Protein AF-A0A6J8DD41-F1 (afdb_monomer_lite)

pLDDT: mean 79.27, std 15.85, range [36.72, 95.75]

Radius of gyration: 25.21 Å; chains: 1; bounding box: 55×41×70 Å

InterPro domains:
  IPR004868 DNA-directed DNA polymerase, family B, mitochondria/virus [PF03175] (32-144)
  IPR043502 DNA/RNA polymerase superfamily [SSF56672] (46-153)

Organism: Mytilus coruscus (NCBI:txid42192)

Sequence (163 aa):
MKYKQEASGCKCDPKYCKPDCENDKECKTKIQYIIDNAAYNLDIDKVKHNSGLRFIAKICLNNLWGHFGMRDNFTQKEYCFTLEHITKIVFNEKYKDISTMILDENIVLTEYKEKEEYSKPNPSVNVYIALFTTAHARLKLYELLDILQERVFIHGYRFLYLQ

Secondary structure (DSSP, 8-state):
-HHHHHTT-----TTT--GGGGS-HHHHHHHHHHHHT-SS---GGG----HHHHHHHHHHHHHHHHHHT--S-PPEEEEE-SHHHHHHHHT-TTEEEEEEEEEETTEEEEEEEE-TTT-PPPTT--HHHHHHHHHHHHHHHHHHHHHHGGG-----TT-PPP-

Foldseek 3Di:
DQQLQLQVADCPPPVDDDPCPVVPPVRVVSNVVSCVPDPDDHDSVSSHHDPVSNVVVVVVVVVLLVQQQDDQKDWDKDKAQDPVVVCCQVVDPQWDPWDWDDPDPRTIIIIIIGDPVPRDDDPSYHNVSNVVVVVVVVVVVVVVCVVCDPQFDDDDPPDTDGD

Structure (mmCIF, N/CA/C/O backbone):
data_AF-A0A6J8DD41-F1
#
_entry.id   AF-A0A6J8DD41-F1
#
loop_
_atom_site.group_PDB
_atom_site.id
_atom_site.type_symbol
_atom_site.label_atom_id
_atom_site.label_alt_id
_atom_site.label_comp_id
_atom_site.label_asym_id
_atom_site.label_entity_id
_atom_site.label_seq_id
_atom_site.pdbx_PDB_ins_code
_atom_site.Cartn_x
_atom_site.Cartn_y
_atom_site.Cartn_z
_atom_site.occupancy
_atom_site.B_iso_or_equiv
_atom_site.auth_seq_id
_atom_site.auth_comp_id
_atom_site.auth_asym_id
_atom_site.auth_atom_id
_atom_site.pdbx_PDB_model_num
ATOM 1 N N . MET A 1 1 ? 10.066 -9.482 -9.709 1.00 74.44 1 MET A N 1
ATOM 2 C CA . MET A 1 1 ? 10.495 -8.696 -10.892 1.00 74.44 1 MET A CA 1
ATOM 3 C C . MET A 1 1 ? 10.491 -9.551 -12.165 1.00 74.44 1 MET A C 1
ATOM 5 O O . MET A 1 1 ? 9.838 -9.138 -13.116 1.00 74.44 1 MET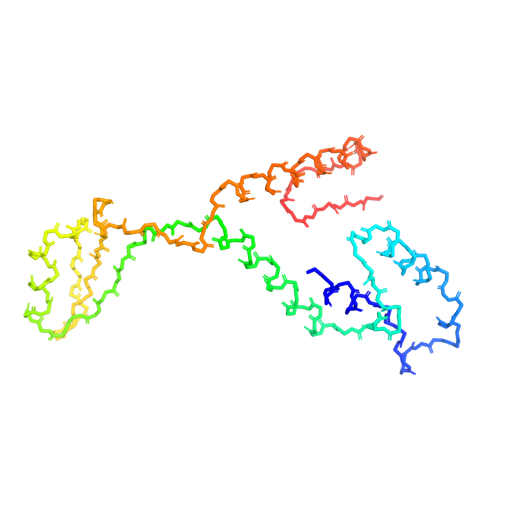 A O 1
ATOM 9 N N . LYS A 1 2 ? 11.081 -10.760 -12.140 1.00 82.44 2 LYS A N 1
ATOM 10 C CA . LYS A 1 2 ? 11.145 -11.754 -13.235 1.00 82.44 2 LYS A CA 1
ATOM 11 C C . LYS A 1 2 ? 9.916 -11.824 -14.160 1.00 82.44 2 LYS A C 1
ATOM 13 O O . LYS A 1 2 ? 10.006 -11.353 -15.288 1.00 82.44 2 LYS A O 1
ATOM 18 N N . TYR A 1 3 ? 8.747 -12.229 -13.654 1.00 83.62 3 TYR A N 1
ATOM 19 C CA . TYR A 1 3 ? 7.510 -12.338 -14.452 1.00 83.62 3 TYR A CA 1
ATOM 20 C C . TYR A 1 3 ? 7.094 -11.060 -15.205 1.00 83.62 3 TYR A C 1
ATOM 22 O O . TYR A 1 3 ? 6.496 -11.135 -16.275 1.00 83.62 3 TYR A O 1
ATOM 30 N N . LYS A 1 4 ? 7.421 -9.865 -14.687 1.00 84.19 4 LYS A N 1
ATOM 31 C CA . LYS A 1 4 ? 7.157 -8.593 -15.382 1.00 84.19 4 LYS A CA 1
ATOM 32 C C . LYS A 1 4 ? 8.075 -8.430 -16.595 1.00 84.19 4 LYS A C 1
ATOM 34 O O . LYS A 1 4 ? 7.624 -7.883 -17.597 1.00 84.19 4 LYS A O 1
ATOM 39 N N . GLN A 1 5 ? 9.339 -8.845 -16.506 1.00 81.75 5 GLN A N 1
ATOM 40 C CA . GLN A 1 5 ? 10.290 -8.798 -17.622 1.00 81.75 5 GLN A CA 1
ATOM 41 C C . GLN A 1 5 ? 10.015 -9.905 -18.643 1.00 81.75 5 GLN A C 1
ATOM 43 O O . GLN A 1 5 ? 9.943 -9.596 -19.826 1.00 81.75 5 GLN A O 1
ATOM 48 N N . GLU A 1 6 ? 9.742 -11.136 -18.202 1.00 82.75 6 GLU A N 1
ATOM 49 C CA . GLU A 1 6 ? 9.340 -12.244 -19.086 1.00 82.75 6 GLU A CA 1
ATOM 50 C C . GLU A 1 6 ? 8.098 -11.862 -19.912 1.00 82.75 6 GLU A 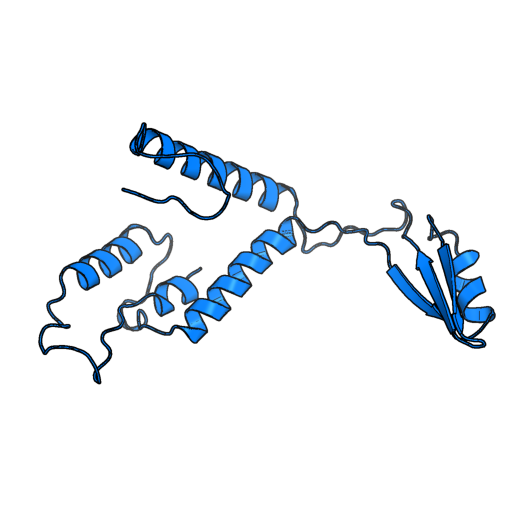C 1
ATOM 52 O O . GLU A 1 6 ? 8.128 -11.889 -21.138 1.00 82.75 6 GLU A O 1
ATOM 57 N N . ALA A 1 7 ? 7.055 -11.332 -19.264 1.00 83.50 7 ALA A N 1
ATOM 58 C CA . ALA A 1 7 ? 5.855 -10.838 -19.941 1.00 83.50 7 ALA A CA 1
ATOM 59 C C . ALA A 1 7 ? 6.051 -9.523 -20.743 1.00 83.50 7 ALA A C 1
ATOM 61 O O . ALA A 1 7 ? 5.105 -9.033 -21.368 1.00 83.50 7 ALA A O 1
ATOM 62 N N . SER A 1 8 ? 7.247 -8.912 -20.714 1.00 78.31 8 SER A N 1
ATOM 63 C CA . SER A 1 8 ? 7.589 -7.684 -21.459 1.00 78.31 8 SER A CA 1
ATOM 64 C C . SER A 1 8 ? 8.158 -7.933 -22.863 1.00 78.31 8 SER A C 1
ATOM 66 O O . SER A 1 8 ? 8.566 -6.958 -23.498 1.00 78.31 8 SER A O 1
ATOM 68 N N . GLY A 1 9 ? 8.155 -9.180 -23.353 1.00 73.62 9 GLY A N 1
ATOM 69 C CA . GLY A 1 9 ? 8.549 -9.520 -24.725 1.00 73.62 9 GLY A CA 1
ATOM 70 C C . GLY A 1 9 ? 7.794 -8.734 -25.812 1.00 73.62 9 GLY A C 1
ATOM 71 O O . GLY A 1 9 ? 6.825 -8.012 -25.544 1.00 73.62 9 GLY A O 1
ATOM 72 N N . CYS A 1 10 ? 8.253 -8.847 -27.056 1.00 68.81 10 CYS A N 1
ATOM 73 C CA . CYS A 1 10 ? 7.758 -8.049 -28.181 1.00 68.81 10 CYS A CA 1
ATOM 74 C C . CYS A 1 10 ? 6.372 -8.494 -28.669 1.00 68.81 10 CYS A C 1
ATOM 76 O O . CYS A 1 10 ? 6.088 -9.687 -28.753 1.00 68.81 10 CYS A O 1
ATOM 78 N N . LYS A 1 11 ? 5.520 -7.526 -29.040 1.00 60.16 11 LYS A N 1
ATOM 79 C CA . LYS A 1 11 ? 4.236 -7.774 -29.718 1.00 60.16 11 LYS A CA 1
ATOM 80 C C . LYS A 1 11 ? 4.454 -8.148 -31.191 1.00 60.16 11 LYS A C 1
ATOM 82 O O . LYS A 1 11 ? 4.054 -7.408 -32.084 1.00 60.16 11 LYS A O 1
ATOM 87 N N . CYS A 1 12 ? 5.070 -9.296 -31.436 1.00 56.88 12 CYS A N 1
ATOM 88 C CA . CYS A 1 12 ? 5.028 -9.933 -32.747 1.00 56.88 12 CYS A CA 1
ATOM 89 C C . CYS A 1 12 ? 3.657 -10.619 -32.867 1.00 56.88 12 CYS A C 1
ATOM 91 O O . CYS A 1 12 ? 3.524 -11.794 -32.539 1.00 56.88 12 CYS A O 1
ATOM 93 N N . ASP A 1 13 ? 2.612 -9.851 -33.186 1.00 46.44 13 ASP A N 1
ATOM 94 C CA . ASP A 1 13 ? 1.229 -10.338 -33.246 1.00 46.44 13 ASP A CA 1
ATOM 95 C C . ASP A 1 13 ? 0.943 -10.924 -34.646 1.00 46.44 13 ASP A C 1
ATOM 97 O O . ASP A 1 13 ? 0.875 -10.156 -35.614 1.00 46.44 13 ASP A O 1
ATOM 101 N N . PRO A 1 14 ? 0.766 -12.255 -34.805 1.00 48.91 14 PRO A N 1
ATOM 102 C CA . PRO A 1 14 ? 0.699 -12.895 -36.125 1.00 48.91 14 PRO A CA 1
ATOM 103 C C . PRO A 1 14 ? -0.461 -12.425 -37.013 1.00 48.91 14 PRO A C 1
ATOM 105 O O . PRO A 1 14 ? -0.474 -12.717 -38.204 1.00 48.91 14 PRO A O 1
ATOM 108 N N . LYS A 1 15 ? -1.447 -11.712 -36.449 1.00 43.97 15 LYS A N 1
ATOM 109 C CA . LYS A 1 15 ? -2.581 -11.140 -37.192 1.00 43.97 15 LYS A CA 1
ATOM 110 C C . LYS A 1 15 ? -2.323 -9.741 -37.764 1.00 43.97 15 LYS A C 1
ATOM 112 O O . LYS A 1 15 ? -3.116 -9.291 -38.584 1.00 43.97 15 LYS A O 1
ATOM 117 N N . TYR A 1 16 ? -1.255 -9.058 -37.340 1.00 46.25 16 TYR A N 1
ATOM 118 C CA . TYR A 1 16 ? -0.954 -7.673 -37.739 1.00 46.25 16 TYR A CA 1
ATOM 119 C C . TYR A 1 16 ? 0.512 -7.429 -38.144 1.00 46.25 16 TYR A C 1
ATOM 121 O O . TYR A 1 16 ? 0.849 -6.327 -38.578 1.00 46.25 16 TYR A O 1
ATOM 129 N N . CYS A 1 17 ? 1.396 -8.421 -38.023 1.00 46.19 17 CYS A N 1
ATOM 130 C CA . CYS A 1 17 ? 2.791 -8.287 -38.438 1.00 46.19 17 CYS A CA 1
ATOM 131 C C . CYS A 1 17 ? 2.980 -8.395 -39.961 1.00 46.19 17 CYS A C 1
ATOM 133 O O . CYS A 1 17 ? 2.470 -9.304 -40.613 1.00 46.19 17 CYS A O 1
ATOM 135 N N . LYS A 1 18 ? 3.814 -7.499 -40.506 1.00 44.81 18 LYS A N 1
ATOM 136 C CA . LYS A 1 18 ? 4.551 -7.749 -41.756 1.00 44.81 18 LYS A CA 1
ATOM 137 C C . LYS A 1 18 ? 5.542 -8.916 -41.546 1.00 44.81 18 LYS A C 1
ATOM 139 O O . LYS A 1 18 ? 5.899 -9.171 -40.394 1.00 44.81 18 LYS A O 1
ATOM 144 N N . PRO A 1 19 ? 6.025 -9.586 -42.613 1.00 46.97 19 PRO A N 1
ATOM 145 C CA . PRO A 1 19 ? 6.841 -10.805 -42.502 1.00 46.97 19 PRO A CA 1
ATOM 146 C C . PRO A 1 19 ? 8.155 -10.682 -41.705 1.00 46.97 19 PRO A C 1
ATOM 148 O O . PRO A 1 19 ? 8.727 -11.693 -41.316 1.00 46.97 19 PRO A O 1
ATOM 151 N N . ASP A 1 20 ? 8.634 -9.466 -41.439 1.00 49.00 20 ASP A N 1
ATOM 152 C CA . ASP A 1 20 ? 9.986 -9.200 -40.935 1.00 49.00 20 ASP A CA 1
ATOM 153 C C . ASP A 1 20 ? 10.142 -9.228 -39.399 1.00 49.00 20 ASP A C 1
ATOM 155 O O . ASP A 1 20 ? 11.174 -8.796 -38.885 1.00 49.00 20 ASP A O 1
ATOM 159 N N . CYS A 1 21 ? 9.161 -9.709 -38.621 1.00 51.62 21 CYS A N 1
ATOM 160 C CA . CYS A 1 21 ? 9.225 -9.610 -37.151 1.00 51.62 21 CYS A CA 1
ATOM 161 C C . CYS A 1 21 ? 10.344 -10.449 -36.498 1.00 51.62 21 CYS A C 1
ATOM 163 O O . CYS A 1 21 ? 10.758 -10.140 -35.383 1.00 51.62 21 CYS A O 1
ATOM 165 N N . GLU A 1 22 ? 10.878 -11.468 -37.181 1.00 51.25 22 GLU A N 1
ATOM 166 C CA . GLU A 1 22 ? 12.101 -12.169 -36.750 1.00 51.25 22 GLU A CA 1
ATOM 167 C C . GLU A 1 22 ? 13.373 -11.327 -36.939 1.00 51.25 22 GLU A C 1
ATOM 169 O O . GLU A 1 22 ? 14.399 -11.612 -36.321 1.00 51.25 22 GLU A O 1
ATOM 174 N N . ASN A 1 23 ? 13.322 -10.275 -37.760 1.00 51.41 23 ASN A N 1
ATOM 175 C CA . ASN A 1 23 ? 14.426 -9.363 -38.061 1.00 51.41 23 ASN A CA 1
ATOM 176 C C . ASN A 1 23 ? 14.254 -7.960 -37.468 1.00 51.41 23 ASN A C 1
ATOM 178 O O . ASN A 1 23 ? 15.099 -7.097 -37.710 1.00 51.41 23 ASN A O 1
ATOM 182 N N . ASP A 1 24 ? 13.231 -7.738 -36.638 1.00 59.28 24 ASP A N 1
ATOM 183 C CA . ASP A 1 24 ? 13.049 -6.470 -35.939 1.00 59.28 24 ASP A CA 1
ATOM 184 C C . ASP A 1 24 ? 14.211 -6.215 -34.958 1.00 59.28 24 ASP A C 1
ATOM 186 O O . ASP A 1 24 ? 14.314 -6.787 -33.864 1.00 59.28 24 ASP A O 1
ATOM 190 N N . LYS A 1 25 ? 15.126 -5.348 -35.399 1.00 60.19 25 LYS A N 1
ATOM 191 C CA . LYS A 1 25 ? 16.353 -4.988 -34.690 1.00 60.19 25 LYS A CA 1
ATOM 192 C C . LYS A 1 25 ? 16.032 -4.330 -33.348 1.00 60.19 25 LYS A C 1
ATOM 194 O O . LYS A 1 25 ? 16.724 -4.607 -32.371 1.00 60.19 25 LYS A O 1
ATOM 199 N N . GLU A 1 26 ? 14.951 -3.550 -33.268 1.00 62.50 26 GLU A N 1
ATOM 200 C CA . GLU A 1 26 ? 14.506 -2.921 -32.021 1.00 62.50 26 GLU A CA 1
ATOM 201 C C . GLU A 1 26 ? 14.039 -3.962 -31.003 1.00 62.50 26 GLU A C 1
ATOM 203 O O . GLU A 1 26 ? 14.380 -3.870 -29.822 1.00 62.50 26 GLU A O 1
ATOM 208 N N . CYS A 1 27 ? 13.314 -4.992 -31.451 1.00 63.78 27 CYS A N 1
ATOM 209 C CA . CYS A 1 27 ? 12.903 -6.093 -30.586 1.00 63.78 27 CYS A CA 1
ATOM 210 C C . CYS A 1 27 ? 14.112 -6.845 -30.003 1.00 63.78 27 CYS A C 1
ATOM 212 O O . CYS A 1 27 ? 14.183 -7.047 -28.786 1.00 63.78 27 CYS A O 1
ATOM 214 N N . LYS A 1 28 ? 15.096 -7.200 -30.843 1.00 65.31 28 LYS A N 1
ATOM 215 C CA . LYS A 1 28 ? 16.326 -7.881 -30.399 1.00 65.31 28 LYS A CA 1
ATOM 216 C C . LYS A 1 28 ? 17.130 -7.016 -29.427 1.00 65.31 28 LYS A C 1
ATOM 218 O O . LYS A 1 28 ? 17.463 -7.487 -28.343 1.00 65.31 28 LYS A O 1
ATOM 223 N N . THR A 1 29 ? 17.359 -5.738 -29.743 1.00 66.62 29 THR A N 1
ATOM 224 C CA . THR A 1 29 ? 18.044 -4.792 -28.842 1.00 66.62 29 THR A CA 1
ATOM 225 C C . THR A 1 29 ? 17.305 -4.617 -27.514 1.00 66.62 29 THR A C 1
ATOM 227 O O . THR A 1 29 ? 17.939 -4.528 -26.468 1.00 66.62 29 THR A O 1
ATOM 230 N N . LYS A 1 30 ? 15.969 -4.625 -27.514 1.00 67.75 30 LYS A N 1
ATOM 231 C CA . LYS A 1 30 ? 15.154 -4.509 -26.298 1.00 67.75 30 LYS A CA 1
ATOM 232 C C . LYS A 1 30 ? 15.213 -5.752 -25.413 1.00 67.75 30 LYS A C 1
ATOM 234 O O . LYS A 1 30 ? 15.254 -5.612 -24.193 1.00 67.75 30 LYS A O 1
ATOM 239 N N . ILE A 1 31 ? 15.218 -6.948 -26.003 1.00 70.56 31 ILE A N 1
ATOM 240 C CA . ILE A 1 31 ? 15.406 -8.206 -25.265 1.00 70.56 31 ILE A CA 1
ATOM 241 C C . ILE A 1 31 ? 16.833 -8.271 -24.709 1.00 70.56 31 ILE A C 1
ATOM 243 O O . ILE A 1 31 ? 16.993 -8.546 -23.523 1.00 70.56 31 ILE A O 1
ATOM 247 N N . GLN A 1 32 ? 17.843 -7.918 -25.510 1.00 71.44 32 GLN A N 1
ATOM 248 C CA . GLN A 1 32 ? 19.238 -7.867 -25.068 1.00 71.44 32 GLN A CA 1
ATOM 249 C C . GLN A 1 32 ? 19.427 -6.877 -23.910 1.00 71.44 32 GLN A C 1
ATOM 251 O O . GLN A 1 32 ? 19.917 -7.265 -22.860 1.00 71.44 32 GLN A O 1
ATOM 256 N N . TYR A 1 33 ? 18.904 -5.652 -24.025 1.00 72.69 33 TYR A N 1
ATOM 257 C CA . TYR A 1 33 ? 18.917 -4.669 -22.937 1.00 72.69 33 TYR A CA 1
ATOM 258 C C . TYR A 1 33 ? 18.255 -5.197 -21.653 1.00 72.69 33 TYR A C 1
ATOM 260 O O . TYR A 1 33 ? 18.751 -4.949 -20.554 1.00 72.69 33 TYR A O 1
ATOM 268 N N . ILE A 1 34 ? 17.143 -5.936 -21.771 1.00 71.06 34 ILE A N 1
ATOM 269 C CA . ILE A 1 34 ? 16.484 -6.571 -20.621 1.00 71.06 34 ILE A CA 1
ATOM 270 C C . ILE A 1 34 ? 17.383 -7.642 -19.986 1.00 71.06 34 ILE A C 1
ATOM 272 O O . ILE A 1 34 ? 17.394 -7.724 -18.763 1.00 71.06 34 ILE A O 1
ATOM 276 N N . ILE A 1 35 ? 18.123 -8.426 -20.776 1.00 72.44 35 ILE A N 1
ATOM 277 C CA . ILE A 1 35 ? 19.077 -9.434 -20.285 1.00 72.44 35 ILE A CA 1
ATOM 278 C C . ILE A 1 35 ? 20.265 -8.750 -19.595 1.00 72.44 35 ILE A C 1
ATOM 280 O O . ILE A 1 35 ? 20.522 -9.028 -18.428 1.00 72.44 35 ILE A O 1
ATOM 284 N N . ASP A 1 36 ? 20.918 -7.800 -20.268 1.00 75.38 36 ASP A N 1
ATOM 285 C CA . ASP A 1 36 ? 22.120 -7.102 -19.786 1.00 75.38 36 ASP A CA 1
ATOM 286 C C . ASP A 1 36 ? 21.877 -6.325 -18.479 1.00 75.38 36 ASP A C 1
ATOM 288 O O . ASP A 1 36 ? 22.785 -6.147 -17.671 1.00 75.38 36 ASP A O 1
ATOM 292 N N . ASN A 1 37 ? 20.639 -5.862 -18.258 1.00 70.25 37 ASN A N 1
ATOM 293 C CA . ASN A 1 37 ? 20.235 -5.087 -17.079 1.00 70.25 37 ASN A CA 1
ATOM 294 C C . ASN A 1 37 ? 19.386 -5.899 -16.075 1.00 70.25 37 ASN A C 1
ATOM 296 O O . ASN A 1 37 ? 18.892 -5.340 -15.090 1.00 70.25 37 ASN A O 1
ATOM 300 N N . ALA A 1 38 ? 19.171 -7.201 -16.293 1.00 70.94 38 ALA A N 1
ATOM 301 C CA . ALA A 1 38 ? 18.489 -8.057 -15.325 1.00 70.94 38 ALA A CA 1
ATOM 302 C C . ALA A 1 38 ? 19.479 -8.599 -14.288 1.00 70.94 38 ALA A C 1
ATOM 304 O O . ALA A 1 38 ? 20.362 -9.390 -14.594 1.00 70.94 38 ALA A O 1
ATOM 305 N N . ALA A 1 39 ? 19.254 -8.273 -13.014 1.00 62.81 39 ALA A N 1
ATOM 306 C CA . ALA A 1 39 ? 20.027 -8.805 -11.886 1.00 62.81 39 ALA A CA 1
ATOM 307 C C . ALA A 1 39 ? 19.753 -10.301 -11.572 1.00 62.81 39 ALA A C 1
ATOM 309 O O . ALA A 1 39 ? 19.958 -10.749 -10.446 1.00 62.81 39 ALA A O 1
ATOM 310 N N . TYR A 1 40 ? 19.209 -11.069 -12.521 1.00 70.06 40 TYR A N 1
ATOM 311 C CA . TYR A 1 40 ? 18.884 -12.488 -12.376 1.00 70.06 40 TYR A CA 1
ATOM 312 C C . TYR A 1 40 ? 18.780 -13.176 -13.739 1.00 70.06 40 TYR A C 1
ATOM 314 O O . TYR A 1 40 ? 18.333 -12.574 -14.714 1.00 70.06 40 TYR A O 1
ATOM 322 N N . ASN A 1 41 ? 19.087 -14.475 -13.772 1.00 69.62 41 ASN A N 1
ATOM 323 C CA . ASN A 1 41 ? 18.978 -15.295 -14.978 1.00 69.62 41 ASN A CA 1
ATOM 324 C C . ASN A 1 41 ? 17.517 -15.364 -15.466 1.00 69.62 41 ASN A C 1
ATOM 326 O O . ASN A 1 41 ? 16.655 -16.059 -14.899 1.00 69.62 41 ASN A O 1
ATOM 330 N N . LEU A 1 42 ? 17.251 -14.601 -16.525 1.00 71.31 42 LEU A N 1
ATOM 331 C CA . LEU A 1 42 ? 16.056 -14.703 -17.347 1.00 71.31 42 LEU A CA 1
ATOM 332 C C . LEU A 1 42 ? 16.179 -15.909 -18.271 1.00 71.31 42 LEU A C 1
ATOM 334 O O . LEU A 1 42 ? 17.229 -16.166 -18.850 1.00 71.31 42 LEU A O 1
ATOM 338 N N . ASP A 1 43 ? 15.075 -16.627 -18.413 1.00 72.31 43 ASP A N 1
ATOM 339 C CA . ASP A 1 43 ? 14.949 -17.685 -19.401 1.00 72.31 43 ASP A CA 1
ATOM 340 C C . ASP A 1 43 ? 14.407 -17.058 -20.690 1.00 72.31 43 ASP A C 1
ATOM 342 O O . ASP A 1 43 ? 13.266 -16.588 -20.713 1.00 72.31 43 ASP A O 1
ATOM 346 N N . ILE A 1 44 ? 15.245 -16.990 -21.728 1.00 67.88 44 ILE A N 1
ATOM 347 C CA . ILE A 1 44 ? 14.947 -16.280 -22.980 1.00 67.88 44 ILE A CA 1
ATOM 348 C C . ILE A 1 44 ? 13.693 -16.868 -23.649 1.00 67.88 44 ILE A C 1
ATOM 350 O O . ILE A 1 44 ? 12.839 -16.112 -24.114 1.00 67.88 44 ILE A O 1
ATOM 354 N N . ASP A 1 45 ? 13.496 -18.188 -23.577 1.00 70.94 45 ASP A N 1
ATOM 355 C CA . ASP A 1 45 ? 12.346 -18.887 -24.169 1.00 70.94 45 ASP A CA 1
ATOM 356 C C . ASP A 1 45 ? 11.014 -18.557 -23.470 1.00 70.94 45 ASP A C 1
ATOM 358 O O . ASP A 1 45 ? 9.923 -18.762 -24.026 1.00 70.94 45 ASP A O 1
ATOM 362 N N . LYS A 1 46 ? 11.089 -18.014 -22.247 1.00 74.81 46 LYS A N 1
ATOM 363 C CA . LYS A 1 46 ? 9.946 -17.517 -21.470 1.00 74.81 46 LYS A CA 1
ATOM 364 C C . LYS A 1 46 ? 9.672 -16.021 -21.681 1.00 74.81 46 LYS A C 1
ATOM 366 O O . LYS A 1 46 ? 8.624 -15.548 -21.237 1.00 74.81 46 LYS A O 1
ATOM 371 N N . VAL A 1 47 ? 10.532 -15.274 -22.386 1.00 74.62 47 VAL A N 1
ATOM 372 C CA . VAL A 1 47 ? 10.333 -13.837 -22.673 1.00 74.62 47 VAL A CA 1
ATOM 373 C C . VAL A 1 47 ? 9.332 -13.639 -23.822 1.00 74.62 47 VAL A C 1
ATOM 375 O O . VAL A 1 47 ? 9.680 -13.304 -24.952 1.00 74.62 47 VAL A O 1
ATOM 378 N N . LYS A 1 48 ? 8.045 -13.852 -23.531 1.00 78.62 48 LYS A N 1
ATOM 379 C CA . LYS A 1 48 ? 6.932 -13.764 -24.491 1.00 78.62 48 LYS A CA 1
ATOM 380 C C . LYS A 1 48 ? 5.977 -12.637 -24.116 1.00 78.62 48 LYS A C 1
ATOM 382 O O . LYS A 1 48 ? 5.701 -12.407 -22.940 1.00 78.62 48 LYS A O 1
ATOM 387 N N . HIS A 1 49 ? 5.440 -11.925 -25.107 1.00 81.75 49 HIS A N 1
ATOM 388 C CA . HIS A 1 49 ? 4.519 -10.828 -24.817 1.00 81.75 49 HIS A CA 1
ATOM 389 C C . HIS A 1 49 ? 3.226 -11.329 -24.171 1.00 81.75 49 HIS A C 1
ATOM 391 O O . HIS A 1 49 ? 2.455 -12.059 -24.789 1.00 81.75 49 HIS A O 1
ATOM 397 N N . ASN A 1 50 ? 2.943 -10.868 -22.954 1.00 86.25 50 ASN A N 1
ATOM 398 C CA . ASN A 1 50 ? 1.666 -11.118 -22.297 1.00 86.25 50 ASN A CA 1
ATOM 399 C C . ASN A 1 50 ? 1.232 -9.860 -21.537 1.00 86.25 50 ASN A C 1
ATOM 401 O O . ASN A 1 50 ? 1.691 -9.587 -20.428 1.00 86.25 50 ASN A O 1
ATOM 405 N N . SER A 1 51 ? 0.343 -9.075 -22.147 1.00 85.88 51 SER A N 1
ATOM 406 C CA . SER A 1 51 ? -0.141 -7.807 -21.592 1.00 85.88 51 SER A CA 1
ATOM 407 C C . SER A 1 51 ? -0.810 -7.973 -20.223 1.00 85.88 51 SER A C 1
ATOM 409 O O . SER A 1 51 ? -0.540 -7.175 -19.323 1.00 85.88 51 SER A O 1
ATOM 411 N N . GLY A 1 52 ? -1.623 -9.020 -20.044 1.00 88.75 52 GLY A N 1
ATOM 412 C CA . GLY A 1 52 ? -2.328 -9.321 -18.795 1.00 88.75 52 GLY A CA 1
ATOM 413 C C . GLY A 1 52 ? -1.380 -9.726 -17.667 1.00 88.75 52 GLY A C 1
ATOM 414 O O . GLY A 1 52 ? -1.389 -9.113 -16.600 1.00 88.75 52 GLY A O 1
ATOM 415 N N . LEU A 1 53 ? -0.485 -10.688 -17.917 1.00 88.62 53 LEU A N 1
ATOM 416 C CA . LEU A 1 53 ? 0.517 -11.113 -16.933 1.00 88.62 53 LEU A CA 1
ATOM 417 C C . LEU A 1 53 ? 1.463 -9.961 -16.564 1.00 88.62 53 LEU A C 1
ATOM 419 O O . LEU A 1 53 ? 1.761 -9.757 -15.389 1.00 88.62 53 LEU A O 1
ATOM 423 N N . ARG A 1 54 ? 1.880 -9.150 -17.546 1.00 88.56 54 ARG A N 1
ATOM 424 C CA . ARG A 1 54 ? 2.703 -7.953 -17.322 1.00 88.56 54 ARG A CA 1
ATOM 425 C C . ARG A 1 54 ? 1.983 -6.914 -16.461 1.00 88.56 54 ARG A C 1
ATOM 427 O O . ARG A 1 54 ? 2.626 -6.273 -15.630 1.00 88.56 54 ARG A O 1
ATOM 434 N N . PHE A 1 55 ? 0.677 -6.734 -16.658 1.00 90.56 55 PHE A N 1
ATOM 435 C CA . PHE A 1 55 ? -0.160 -5.831 -15.868 1.00 90.56 55 PHE A CA 1
ATOM 436 C C . PHE A 1 55 ? -0.279 -6.307 -14.416 1.00 90.56 55 PHE A C 1
ATOM 438 O O . PHE A 1 55 ? 0.065 -5.547 -13.511 1.00 90.56 55 PHE A O 1
ATOM 445 N N . ILE A 1 56 ? -0.639 -7.576 -14.195 1.00 93.25 56 ILE A N 1
ATOM 446 C CA . ILE A 1 56 ? -0.729 -8.183 -12.857 1.00 93.25 56 ILE A CA 1
ATOM 447 C C . ILE A 1 56 ? 0.630 -8.112 -12.149 1.00 93.25 56 ILE A C 1
ATOM 449 O O . ILE A 1 56 ? 0.732 -7.552 -11.061 1.00 93.25 56 ILE A O 1
ATOM 453 N N . ALA A 1 57 ? 1.710 -8.562 -12.796 1.00 91.62 57 ALA A N 1
ATOM 454 C CA . ALA A 1 57 ? 3.057 -8.524 -12.227 1.00 91.62 57 ALA A CA 1
ATOM 455 C C . ALA A 1 57 ? 3.548 -7.092 -11.927 1.00 91.62 57 ALA A C 1
ATOM 457 O O . ALA A 1 57 ? 4.354 -6.895 -11.016 1.00 91.62 57 ALA A O 1
ATOM 458 N N . LYS A 1 58 ? 3.069 -6.078 -12.665 1.00 90.19 58 LYS A N 1
ATOM 459 C CA . LYS A 1 58 ? 3.326 -4.659 -12.372 1.00 90.19 58 LYS A CA 1
ATOM 460 C C . LYS A 1 58 ? 2.514 -4.168 -11.169 1.00 90.19 58 LYS A C 1
ATOM 462 O O . LYS A 1 58 ? 3.080 -3.444 -10.356 1.00 90.19 58 LYS A O 1
ATOM 467 N N . ILE A 1 59 ? 1.247 -4.565 -11.031 1.00 93.62 59 ILE A N 1
ATOM 468 C CA . ILE A 1 59 ? 0.427 -4.248 -9.849 1.00 93.62 59 ILE A CA 1
ATOM 469 C C . ILE A 1 59 ? 1.038 -4.876 -8.598 1.00 93.62 59 ILE A C 1
ATOM 471 O O . ILE A 1 59 ? 1.312 -4.150 -7.651 1.00 93.62 59 ILE A O 1
ATOM 475 N N . CYS A 1 60 ? 1.349 -6.174 -8.608 1.00 93.12 60 CYS A N 1
ATOM 476 C CA . CYS A 1 60 ? 1.970 -6.844 -7.462 1.00 93.12 60 CYS A CA 1
ATOM 477 C C . CYS A 1 60 ? 3.286 -6.168 -7.041 1.00 93.12 60 CYS A C 1
ATOM 479 O O . CYS A 1 60 ? 3.529 -5.995 -5.852 1.00 93.12 60 CYS A O 1
ATOM 481 N N . LEU A 1 61 ? 4.112 -5.732 -8.002 1.00 89.38 61 LEU A N 1
ATOM 482 C CA . LEU A 1 61 ? 5.350 -5.001 -7.716 1.00 89.38 61 LEU A CA 1
ATOM 483 C C . LEU A 1 61 ? 5.085 -3.623 -7.085 1.00 89.38 61 LEU A C 1
ATOM 485 O O . LEU A 1 61 ? 5.763 -3.251 -6.134 1.00 89.38 61 LEU A O 1
ATOM 489 N N . ASN A 1 62 ? 4.115 -2.866 -7.603 1.00 89.31 62 ASN A N 1
ATOM 490 C CA . ASN A 1 62 ? 3.750 -1.561 -7.050 1.00 89.31 62 ASN A CA 1
ATOM 491 C C . ASN A 1 62 ? 3.161 -1.696 -5.636 1.00 89.31 62 ASN A C 1
ATOM 493 O O . ASN A 1 62 ? 3.541 -0.946 -4.740 1.00 89.31 62 ASN A O 1
ATOM 497 N N . ASN A 1 63 ? 2.273 -2.673 -5.438 1.00 91.50 63 ASN A N 1
ATOM 498 C CA . ASN A 1 63 ? 1.641 -2.952 -4.154 1.00 91.50 63 ASN A CA 1
ATOM 499 C C . ASN A 1 63 ? 2.673 -3.407 -3.117 1.00 91.50 63 ASN A C 1
ATOM 501 O O . ASN A 1 63 ? 2.590 -2.971 -1.980 1.00 91.50 63 ASN A O 1
ATOM 505 N N . LEU A 1 64 ? 3.675 -4.209 -3.501 1.00 90.44 64 LEU A N 1
ATOM 506 C CA . LEU A 1 64 ? 4.761 -4.629 -2.608 1.00 90.44 64 LEU A CA 1
ATOM 507 C C . LEU A 1 64 ? 5.547 -3.432 -2.044 1.00 90.44 64 LEU A C 1
ATOM 509 O O . LEU A 1 64 ? 5.779 -3.363 -0.841 1.00 90.44 64 LEU A O 1
ATOM 513 N N . TRP A 1 65 ? 5.927 -2.467 -2.888 1.00 87.94 65 TRP A N 1
ATOM 514 C CA . TRP A 1 65 ? 6.638 -1.272 -2.415 1.00 87.94 65 TRP A CA 1
ATOM 515 C C . TRP A 1 65 ? 5.746 -0.346 -1.582 1.00 87.94 65 TRP A C 1
ATOM 517 O O . TRP A 1 65 ? 6.213 0.217 -0.595 1.00 87.94 65 TRP A O 1
ATOM 527 N N . GLY A 1 66 ? 4.461 -0.226 -1.938 1.00 89.50 66 GLY A N 1
ATOM 528 C CA . GLY A 1 66 ? 3.475 0.488 -1.123 1.00 89.50 66 GLY A CA 1
ATOM 529 C C . GLY A 1 66 ? 3.250 -0.167 0.243 1.00 89.50 66 GLY A C 1
ATOM 530 O O . GLY A 1 66 ? 3.149 0.537 1.242 1.00 89.50 66 GLY A O 1
ATOM 531 N N . HIS A 1 67 ? 3.248 -1.503 0.297 1.00 91.12 67 HIS A N 1
ATOM 532 C CA . HIS A 1 67 ? 3.084 -2.284 1.524 1.00 91.12 67 HIS A CA 1
ATOM 533 C C . HIS A 1 67 ? 4.204 -2.009 2.524 1.00 91.12 67 HIS A C 1
ATOM 535 O O . HIS A 1 67 ? 3.915 -1.728 3.678 1.00 91.12 67 HIS A O 1
ATOM 541 N N . PHE A 1 68 ? 5.471 -1.985 2.091 1.00 90.69 68 PHE A N 1
ATOM 542 C CA . PHE A 1 68 ? 6.593 -1.663 2.985 1.00 90.69 68 PHE A CA 1
ATOM 543 C C . PHE A 1 68 ? 6.515 -0.257 3.606 1.00 90.69 68 PHE A C 1
ATOM 545 O O . PHE A 1 68 ? 7.074 -0.050 4.680 1.00 90.69 68 PHE A O 1
ATOM 552 N N . GLY A 1 69 ? 5.841 0.693 2.950 1.00 88.94 69 GLY A N 1
ATOM 553 C CA . GLY A 1 69 ? 5.620 2.057 3.446 1.00 88.94 69 GLY A CA 1
ATOM 554 C C . GLY A 1 69 ? 4.250 2.284 4.093 1.00 88.94 69 GLY A C 1
ATOM 555 O O . GLY A 1 69 ? 3.878 3.434 4.324 1.00 88.94 69 GLY A O 1
ATOM 556 N N . MET A 1 70 ? 3.473 1.226 4.336 1.00 90.19 70 MET A N 1
ATOM 557 C CA . MET A 1 70 ? 2.146 1.332 4.936 1.00 90.19 70 MET A CA 1
ATOM 558 C C . MET A 1 70 ? 2.249 1.780 6.403 1.00 90.19 70 MET A C 1
ATOM 560 O O . MET A 1 70 ? 3.152 1.369 7.125 1.00 90.19 70 MET A O 1
ATOM 564 N N . ARG A 1 71 ? 1.326 2.633 6.863 1.00 84.88 71 ARG A N 1
ATOM 565 C CA . ARG A 1 71 ? 1.190 2.937 8.299 1.00 84.88 71 ARG A CA 1
ATOM 566 C C . ARG A 1 71 ? 0.522 1.758 9.006 1.00 84.88 71 ARG A C 1
ATOM 568 O O . ARG A 1 71 ? -0.410 1.199 8.447 1.00 84.88 71 ARG A O 1
ATOM 575 N N . ASP A 1 72 ? 0.912 1.439 10.233 1.00 78.81 72 ASP A N 1
ATOM 576 C CA . ASP A 1 72 ? 0.272 0.332 10.963 1.00 78.81 72 ASP A CA 1
ATOM 577 C C . ASP A 1 72 ? -1.081 0.739 11.566 1.00 78.81 72 ASP A C 1
ATOM 579 O O . ASP A 1 72 ? -2.073 0.022 11.452 1.00 78.81 72 ASP A O 1
ATOM 583 N N . ASN A 1 73 ? -1.151 1.933 12.158 1.00 83.69 73 ASN A N 1
ATOM 584 C CA . ASN A 1 73 ? -2.312 2.378 12.924 1.00 83.69 73 ASN A CA 1
ATOM 585 C C . ASN A 1 73 ? -3.291 3.213 12.072 1.00 83.69 73 ASN A C 1
ATOM 587 O O . ASN A 1 73 ? -3.152 4.436 11.926 1.00 83.69 73 ASN A O 1
ATOM 591 N N . PHE A 1 74 ? -4.285 2.532 11.496 1.00 86.88 74 PHE A N 1
ATOM 592 C CA . PHE A 1 74 ? -5.430 3.129 10.803 1.00 86.88 74 PHE A CA 1
ATOM 593 C C . PHE A 1 74 ? -6.616 3.345 11.753 1.00 86.88 74 PHE A C 1
ATOM 595 O O . PHE A 1 74 ? -6.909 2.490 12.587 1.00 86.88 74 PHE A O 1
ATOM 602 N N . THR A 1 75 ? -7.354 4.442 11.551 1.00 91.94 75 THR A N 1
ATOM 603 C CA . THR A 1 75 ? -8.706 4.613 12.106 1.00 91.94 75 THR A CA 1
ATOM 604 C C . THR A 1 75 ? -9.606 3.492 11.588 1.00 91.94 75 THR A C 1
ATOM 606 O O . THR A 1 75 ? -9.751 3.334 10.374 1.00 91.94 75 THR A O 1
ATOM 609 N N . GLN A 1 76 ? -10.186 2.728 12.506 1.00 92.25 76 GLN A N 1
ATOM 610 C CA . GLN A 1 76 ? -11.174 1.694 12.226 1.00 92.25 76 GLN A CA 1
ATOM 611 C C . GLN A 1 76 ? -12.572 2.310 12.178 1.00 92.25 76 GLN A C 1
ATOM 613 O O . GLN A 1 76 ? -12.817 3.365 12.767 1.00 92.25 76 GLN A O 1
ATOM 618 N N . LYS A 1 77 ? -13.479 1.653 11.455 1.00 94.00 77 LYS A N 1
ATOM 619 C CA . LYS A 1 77 ? -14.879 2.059 11.324 1.00 94.00 77 LYS A CA 1
ATOM 620 C C . LYS A 1 77 ? -15.769 0.835 11.468 1.00 94.00 77 LYS A C 1
ATOM 622 O O . LYS A 1 77 ? -15.640 -0.096 10.675 1.00 94.00 77 LYS A O 1
ATOM 627 N N . GLU A 1 78 ? -16.677 0.855 12.434 1.00 94.12 78 GLU A N 1
ATOM 628 C CA . GLU A 1 78 ? -17.598 -0.250 12.697 1.00 94.12 78 GLU A CA 1
ATOM 629 C C . GLU A 1 78 ? -19.052 0.222 12.736 1.00 94.12 78 GLU A C 1
ATOM 631 O O . GLU A 1 78 ? -19.398 1.200 13.401 1.00 94.12 78 GLU A O 1
ATOM 636 N N . TYR A 1 79 ? -19.919 -0.513 12.037 1.00 94.19 79 TYR A N 1
ATOM 637 C CA . TYR A 1 79 ? -21.365 -0.331 12.108 1.00 94.19 79 TYR A CA 1
ATOM 638 C C . TYR A 1 79 ? -21.897 -1.068 13.338 1.00 94.19 79 TYR A C 1
ATOM 640 O O . TYR A 1 79 ? -21.814 -2.292 13.437 1.00 94.19 79 TYR A O 1
ATOM 648 N N . CYS A 1 80 ? -22.422 -0.306 14.287 1.00 91.75 80 CYS A N 1
ATOM 649 C CA . CYS A 1 80 ? -22.9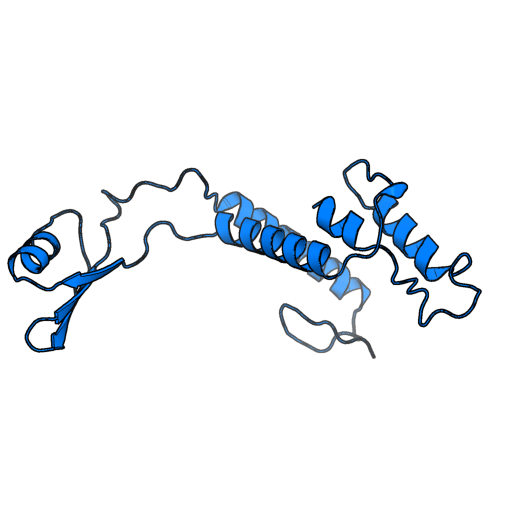25 -0.780 15.563 1.00 91.75 80 CYS A CA 1
ATOM 650 C C . CYS A 1 80 ? -24.455 -0.743 15.556 1.00 91.75 80 CYS A C 1
ATOM 652 O O . CYS A 1 80 ? -25.050 0.312 15.342 1.00 91.75 80 CYS A O 1
ATOM 654 N N . PHE A 1 81 ? -25.076 -1.892 15.826 1.00 92.81 81 PHE A N 1
ATOM 655 C CA . PHE A 1 81 ? -26.537 -2.058 15.818 1.00 92.81 81 PHE A CA 1
ATOM 656 C C . PHE A 1 81 ? -27.159 -2.093 17.221 1.00 92.81 81 PHE A C 1
ATOM 658 O O . PHE A 1 81 ? -28.375 -2.116 17.371 1.00 92.81 81 PHE A O 1
ATOM 665 N N . THR A 1 82 ? -26.332 -2.137 18.270 1.00 91.00 82 THR A N 1
ATOM 666 C CA . THR A 1 82 ? -26.780 -2.204 19.665 1.00 91.00 82 THR A CA 1
ATOM 667 C C . THR A 1 82 ? -25.943 -1.286 20.545 1.00 91.00 82 THR A C 1
ATOM 669 O O . THR A 1 82 ? -24.744 -1.100 20.314 1.00 91.00 82 THR A O 1
ATOM 672 N N . LEU A 1 83 ? -26.563 -0.755 21.603 1.00 88.88 83 LEU A N 1
ATOM 673 C CA . LEU A 1 83 ? -25.874 0.077 22.591 1.00 88.88 83 LEU A CA 1
ATOM 674 C C . LEU A 1 83 ? -24.694 -0.664 23.238 1.00 88.88 83 LEU A C 1
ATOM 676 O O . LEU A 1 83 ? -23.651 -0.062 23.454 1.00 88.88 83 LEU A O 1
ATOM 680 N N . GLU A 1 84 ? -24.824 -1.972 23.483 1.00 91.81 84 GLU A N 1
ATOM 681 C CA . GLU A 1 84 ? -23.753 -2.804 24.047 1.00 91.81 84 GLU A CA 1
ATOM 682 C C . GLU A 1 84 ? -22.508 -2.867 23.144 1.00 91.81 84 GLU A C 1
ATOM 684 O O . GLU A 1 84 ? -21.384 -2.916 23.641 1.00 91.81 84 GLU A O 1
ATOM 689 N N . HIS A 1 85 ? -22.680 -2.841 21.817 1.00 91.19 85 HIS A N 1
ATOM 690 C CA . HIS A 1 85 ? -21.548 -2.804 20.889 1.00 91.19 85 HIS A CA 1
ATOM 691 C C . HIS A 1 85 ? -20.837 -1.446 20.942 1.00 91.19 85 HIS A C 1
ATOM 693 O O . HIS A 1 85 ? -19.613 -1.386 21.031 1.00 91.19 85 HIS A O 1
ATOM 699 N N . ILE A 1 86 ? -21.611 -0.356 20.987 1.00 91.00 86 ILE A N 1
ATOM 700 C CA . ILE A 1 86 ? -21.081 1.009 21.106 1.00 91.00 86 ILE A CA 1
ATOM 701 C C . ILE A 1 86 ? -20.325 1.170 22.430 1.00 91.00 86 ILE A C 1
ATOM 703 O O . ILE A 1 86 ? -19.188 1.634 22.431 1.00 91.00 86 ILE A O 1
ATOM 707 N N . THR A 1 87 ? -20.901 0.749 23.562 1.00 92.00 87 THR A N 1
ATOM 708 C CA . THR A 1 87 ? -20.251 0.882 24.877 1.00 92.00 87 THR A CA 1
ATOM 709 C C . THR A 1 87 ? -18.982 0.037 24.985 1.00 92.00 87 THR A C 1
ATOM 711 O O . THR A 1 87 ? -17.996 0.513 25.547 1.00 92.00 87 THR A O 1
ATOM 714 N N . LYS A 1 88 ? -18.947 -1.159 24.379 1.00 94.25 88 LYS A N 1
ATOM 715 C CA . LYS A 1 88 ? -17.727 -1.978 24.262 1.00 94.25 88 LYS A CA 1
ATOM 716 C C . LYS A 1 88 ? -16.593 -1.292 23.501 1.00 94.25 88 LYS A C 1
ATOM 718 O O . LYS A 1 88 ? -15.441 -1.597 23.787 1.00 94.25 88 LYS A O 1
ATOM 723 N N . ILE A 1 89 ? -16.883 -0.388 22.564 1.00 92.75 89 ILE A N 1
ATOM 724 C CA . ILE A 1 89 ? -15.859 0.404 21.865 1.00 92.75 89 ILE A CA 1
ATOM 725 C C . ILE A 1 89 ? -15.519 1.658 22.681 1.00 92.75 89 ILE A C 1
ATOM 727 O O . ILE A 1 89 ? -14.352 1.894 22.982 1.00 92.75 89 ILE A O 1
ATOM 731 N N . VAL A 1 90 ? -16.529 2.432 23.091 1.00 91.88 90 VAL A N 1
ATOM 732 C CA . VAL A 1 90 ? -16.370 3.731 23.774 1.00 91.88 90 VAL A CA 1
ATOM 733 C C . VAL A 1 90 ? -15.629 3.618 25.111 1.00 91.88 90 VAL A C 1
ATOM 735 O O . VAL A 1 90 ? -14.811 4.481 25.419 1.00 91.88 90 VAL A O 1
ATOM 738 N N . PHE A 1 91 ? -15.871 2.563 25.896 1.00 93.31 91 PHE A N 1
ATOM 739 C CA . PHE A 1 91 ? -15.222 2.363 27.200 1.00 93.31 91 PHE A CA 1
ATOM 740 C C . PHE A 1 91 ? -13.970 1.470 27.150 1.00 93.31 91 PHE A C 1
ATOM 742 O O . PHE A 1 91 ? -13.413 1.137 28.195 1.00 93.31 91 PHE A O 1
ATOM 749 N N . ASN A 1 92 ? -13.503 1.066 25.965 1.00 92.81 92 ASN A N 1
ATOM 750 C CA . ASN A 1 92 ? -12.294 0.256 25.849 1.00 92.81 92 ASN A CA 1
ATOM 751 C C . ASN A 1 92 ? -11.042 1.136 25.918 1.00 92.81 92 ASN A C 1
ATOM 753 O O . ASN A 1 92 ? -10.739 1.889 24.994 1.00 92.81 92 ASN A O 1
ATOM 757 N N . GLU A 1 93 ? -10.266 0.978 26.991 1.00 92.50 93 GLU A N 1
ATOM 758 C CA . GLU A 1 93 ? -9.037 1.739 27.241 1.00 92.50 93 GLU A CA 1
ATOM 759 C C . GLU A 1 93 ? -7.992 1.637 26.120 1.00 92.50 93 GLU A C 1
ATOM 761 O O . GLU A 1 93 ? -7.136 2.515 26.021 1.00 92.50 93 GLU A O 1
ATOM 766 N N . LYS A 1 94 ? -8.052 0.612 25.259 1.00 92.25 94 LYS A N 1
ATOM 767 C CA . LYS A 1 94 ? -7.158 0.466 24.098 1.00 92.25 94 LYS A CA 1
ATOM 768 C C . LYS A 1 94 ? -7.415 1.497 23.006 1.00 92.25 94 LYS A C 1
ATOM 770 O O . LYS A 1 94 ? -6.535 1.728 22.178 1.00 92.25 94 LYS A O 1
ATOM 775 N N . TYR A 1 95 ? -8.609 2.080 22.958 1.00 93.88 95 TYR A N 1
ATOM 776 C CA . TYR A 1 95 ? -9.025 2.972 21.883 1.00 93.88 95 TYR A CA 1
ATOM 777 C C . TYR A 1 95 ? -8.914 4.447 22.295 1.00 93.88 95 TYR A C 1
ATOM 779 O O . TYR A 1 95 ? -8.938 4.814 23.471 1.00 93.88 95 TYR A O 1
ATOM 787 N N . LYS A 1 96 ? -8.718 5.301 21.293 1.00 92.38 96 LYS A N 1
ATOM 788 C CA . LYS A 1 96 ? -8.677 6.763 21.365 1.00 92.38 96 LYS A CA 1
ATOM 789 C C . LYS A 1 96 ? -9.376 7.351 20.140 1.00 92.38 96 LYS A C 1
ATOM 791 O O . LYS A 1 96 ? -9.745 6.619 19.221 1.00 92.38 96 LYS A O 1
ATOM 796 N N . ASP A 1 97 ? -9.528 8.673 20.135 1.00 92.12 97 ASP A N 1
ATOM 797 C CA . ASP A 1 97 ? -10.064 9.440 19.004 1.00 92.12 97 ASP A CA 1
ATOM 798 C C . ASP A 1 97 ? -11.449 8.921 18.551 1.00 92.12 97 ASP A C 1
ATOM 800 O O . ASP A 1 97 ? -11.729 8.813 17.358 1.00 92.12 97 ASP A O 1
ATOM 804 N N . ILE A 1 98 ? -12.290 8.534 19.522 1.00 94.62 98 ILE A N 1
ATOM 805 C CA . ILE A 1 98 ? -13.570 7.857 19.282 1.00 94.62 98 ILE A CA 1
ATOM 806 C C . ILE A 1 98 ? -14.634 8.877 18.867 1.00 94.62 98 ILE A C 1
ATOM 808 O O . ILE A 1 98 ? -14.873 9.862 19.565 1.00 94.62 98 ILE A O 1
ATOM 812 N N . SER A 1 99 ? -15.295 8.610 17.745 1.00 93.69 99 SER A N 1
ATOM 813 C CA . SER A 1 99 ? -16.383 9.403 17.181 1.00 93.69 99 SER A CA 1
ATOM 814 C C . SER A 1 99 ? -17.555 8.487 16.844 1.00 93.69 99 SER A C 1
ATOM 816 O O . SER A 1 99 ? -17.362 7.413 16.280 1.00 93.69 99 SER A O 1
ATOM 818 N N . THR A 1 100 ? -18.777 8.900 17.170 1.00 92.25 100 THR A N 1
ATOM 819 C CA . THR A 1 100 ? -20.001 8.148 16.857 1.00 92.25 100 THR A CA 1
ATOM 820 C C . THR A 1 100 ? -20.945 9.009 16.034 1.00 92.25 100 THR A C 1
ATOM 822 O O . THR A 1 100 ? -21.290 10.117 16.445 1.00 92.25 100 THR A O 1
ATOM 825 N N . MET A 1 101 ? -21.404 8.482 14.903 1.00 93.38 101 MET A N 1
ATOM 826 C CA . MET A 1 101 ? -22.390 9.104 14.025 1.00 93.38 101 MET A CA 1
ATOM 827 C C . MET A 1 101 ? -23.605 8.186 13.907 1.00 93.38 101 MET A C 1
ATOM 829 O O . MET A 1 101 ? -23.493 7.060 13.428 1.00 93.38 101 MET A O 1
ATOM 833 N N . ILE A 1 102 ? -24.772 8.666 14.331 1.00 92.38 102 ILE A N 1
ATOM 834 C CA . ILE A 1 102 ? -26.041 7.971 14.096 1.00 92.38 102 ILE A CA 1
ATOM 835 C C . ILE A 1 102 ? -26.360 8.099 12.602 1.00 92.38 102 ILE A C 1
ATOM 837 O O . ILE A 1 102 ? -26.407 9.213 12.081 1.00 92.38 102 ILE A O 1
ATOM 841 N N . LEU A 1 103 ? -26.525 6.966 11.919 1.00 91.75 103 LEU A N 1
ATOM 842 C CA . LEU A 1 103 ? -26.908 6.909 10.506 1.00 91.75 103 LEU A CA 1
ATOM 843 C C . LEU A 1 103 ? -28.410 6.661 10.337 1.00 91.75 103 LEU A C 1
ATOM 845 O O . LEU A 1 103 ? -29.005 7.169 9.393 1.00 91.75 103 LEU A O 1
ATOM 849 N N . ASP A 1 104 ? -28.994 5.874 11.241 1.00 91.44 104 ASP A N 1
ATOM 850 C CA . ASP A 1 104 ? -30.402 5.474 11.248 1.00 91.44 104 ASP A CA 1
ATOM 851 C C . ASP A 1 104 ? -30.819 5.062 12.676 1.00 91.44 104 ASP A C 1
ATOM 853 O O . ASP A 1 104 ? -29.956 4.911 13.546 1.00 91.44 104 ASP A O 1
ATOM 857 N N . GLU A 1 105 ? -32.111 4.830 12.925 1.00 86.44 105 GLU A N 1
ATOM 858 C CA . GLU A 1 105 ? -32.674 4.487 14.248 1.00 86.44 105 GLU A CA 1
ATOM 859 C C . GLU A 1 105 ? -31.953 3.319 14.943 1.00 86.44 105 GLU A C 1
ATOM 861 O O . GLU A 1 105 ? -31.811 3.311 16.165 1.00 86.44 105 GLU A O 1
ATOM 866 N N . ASN A 1 106 ? -31.466 2.348 14.161 1.00 89.06 106 ASN A N 1
ATOM 867 C CA . ASN A 1 106 ? -30.785 1.145 14.646 1.00 89.06 106 ASN A CA 1
ATOM 868 C C . ASN A 1 106 ? -29.334 1.012 14.141 1.00 89.06 106 ASN A C 1
ATOM 870 O O . ASN A 1 106 ? -28.768 -0.077 14.220 1.00 89.06 106 ASN A O 1
ATOM 874 N N . ILE A 1 107 ? -28.728 2.070 13.581 1.00 92.06 107 ILE A N 1
ATOM 875 C CA . ILE A 1 107 ? -27.371 2.004 13.008 1.00 92.06 107 ILE A CA 1
ATOM 876 C C . ILE A 1 107 ? -26.537 3.212 13.434 1.00 92.06 107 ILE A C 1
ATOM 878 O O . ILE A 1 107 ? -26.803 4.349 13.045 1.00 92.06 107 ILE A O 1
ATOM 882 N N . VAL A 1 108 ? -25.453 2.945 14.164 1.00 94.38 108 VAL A N 1
ATOM 883 C CA . VAL A 1 108 ? -24.439 3.937 14.539 1.00 94.38 108 VAL A CA 1
ATOM 884 C C . VAL A 1 108 ? -23.099 3.553 13.924 1.00 94.38 108 VAL A C 1
ATOM 886 O O . VAL A 1 108 ? -22.583 2.465 14.166 1.00 94.38 108 VAL A O 1
ATOM 889 N N . LEU A 1 109 ? -22.510 4.453 13.145 1.00 95.19 109 LEU A N 1
ATOM 890 C CA . LEU A 1 109 ? -21.129 4.340 12.694 1.00 95.19 109 LEU A CA 1
ATOM 891 C C . LEU A 1 109 ? -20.204 4.819 13.815 1.00 95.19 109 LEU A C 1
ATOM 893 O O . LEU A 1 109 ? -20.213 6.000 14.161 1.00 95.19 109 LEU A O 1
ATOM 897 N N . THR A 1 110 ? -19.400 3.912 14.363 1.00 94.81 110 THR A N 1
ATOM 898 C CA . THR A 1 110 ? -18.359 4.246 15.341 1.00 94.81 110 THR A CA 1
ATOM 899 C C . THR A 1 110 ? -17.003 4.236 14.648 1.00 94.81 110 THR A C 1
ATOM 901 O O . THR A 1 110 ? -16.577 3.213 14.112 1.00 94.81 110 THR A O 1
ATOM 904 N N . GLU A 1 111 ? -16.318 5.374 14.657 1.00 95.75 111 GLU A N 1
ATOM 905 C CA . GLU A 1 111 ? -14.933 5.510 14.214 1.00 95.75 111 GLU A CA 1
ATOM 906 C C . GLU A 1 111 ? -14.027 5.594 15.440 1.00 95.75 111 GLU A C 1
ATOM 908 O O . GLU A 1 111 ? -14.329 6.316 16.388 1.00 95.75 111 GLU A O 1
ATOM 913 N N . TYR A 1 112 ? -12.923 4.855 15.446 1.00 94.75 112 TYR A N 1
ATOM 914 C CA . TYR A 1 112 ? -11.983 4.847 16.567 1.00 94.75 112 TYR A CA 1
ATOM 915 C C . TYR A 1 112 ? -10.572 4.503 16.097 1.00 94.75 112 TYR A C 1
ATOM 917 O O . TYR A 1 112 ? -10.366 3.969 15.005 1.00 94.75 112 TYR A O 1
ATOM 925 N N . LYS A 1 113 ? -9.570 4.802 16.921 1.00 93.12 113 LYS A N 1
ATOM 926 C CA . LYS A 1 113 ? -8.167 4.497 16.634 1.00 93.12 113 LYS A CA 1
ATOM 927 C C . LYS A 1 113 ? -7.534 3.764 17.810 1.00 93.12 113 LYS A C 1
ATOM 929 O O . LYS A 1 113 ? -7.812 4.090 18.958 1.00 93.12 113 LYS A O 1
ATOM 934 N N . GLU A 1 114 ? -6.674 2.782 17.555 1.00 92.06 114 GLU A N 1
ATOM 935 C CA . GLU A 1 114 ? -5.946 2.119 18.642 1.00 92.06 114 GLU A CA 1
ATOM 936 C C . GLU A 1 114 ? -4.873 3.063 19.216 1.00 92.06 114 GLU A C 1
ATOM 938 O O . GLU A 1 114 ? -4.247 3.850 18.495 1.00 92.06 114 GLU A O 1
ATOM 943 N N . LYS A 1 115 ? -4.662 3.034 20.532 1.00 90.25 115 LYS A N 1
ATOM 944 C CA . LYS A 1 115 ? -3.543 3.727 21.177 1.00 90.25 115 LYS A CA 1
ATOM 945 C C . LYS A 1 115 ? -2.229 3.046 20.794 1.00 90.25 115 LYS A C 1
ATOM 947 O O . LYS A 1 115 ? -2.154 1.827 20.670 1.00 90.25 115 LYS A O 1
ATOM 952 N N . GLU A 1 116 ? -1.174 3.837 20.632 1.00 86.25 116 GLU A N 1
ATOM 953 C CA . GLU A 1 116 ? 0.134 3.345 20.166 1.00 86.25 116 GLU A CA 1
ATOM 954 C C . GLU A 1 116 ? 0.773 2.330 21.128 1.00 86.25 116 GLU A C 1
ATOM 956 O O . GLU A 1 116 ? 1.467 1.428 20.680 1.00 86.25 116 GLU A O 1
ATOM 961 N N . GLU A 1 117 ? 0.444 2.406 22.419 1.00 87.69 117 GLU A N 1
ATOM 962 C CA . GLU A 1 117 ? 0.842 1.456 23.472 1.00 87.69 117 GLU A CA 1
ATOM 963 C C . GLU A 1 117 ? 0.299 0.029 23.256 1.00 87.69 117 GLU A C 1
ATOM 965 O O . GLU A 1 117 ? 0.915 -0.942 23.695 1.00 87.69 117 GLU A O 1
ATOM 970 N N . TYR A 1 118 ? -0.851 -0.106 22.586 1.00 84.38 118 TYR A N 1
ATOM 971 C CA . TYR A 1 118 ? -1.519 -1.388 22.322 1.00 84.38 118 TYR A CA 1
ATOM 972 C C . TYR A 1 118 ? -1.374 -1.829 20.855 1.00 84.38 118 TYR A C 1
ATOM 974 O O . TYR A 1 118 ? -1.409 -3.027 20.564 1.00 84.38 118 TYR A O 1
ATOM 982 N N . SER A 1 119 ? -1.150 -0.869 19.949 1.00 82.25 119 SER A N 1
ATOM 983 C CA . SER A 1 119 ? -0.895 -1.075 18.522 1.00 82.25 119 SER A CA 1
ATOM 984 C C . SER A 1 119 ? 0.368 -1.908 18.298 1.00 82.25 119 SER A C 1
ATOM 986 O O . SER A 1 119 ? 1.491 -1.430 18.459 1.00 82.25 119 SER A O 1
ATOM 988 N N . LYS A 1 120 ? 0.207 -3.154 17.847 1.00 80.81 120 LYS A N 1
ATOM 989 C CA . LYS A 1 120 ? 1.347 -4.011 17.487 1.00 80.81 120 LYS A CA 1
ATOM 990 C C . LYS A 1 120 ? 1.927 -3.596 16.129 1.00 80.81 120 LYS A C 1
ATOM 992 O O . LYS A 1 120 ? 1.147 -3.415 15.194 1.00 80.81 120 LYS A O 1
ATOM 997 N N . PRO A 1 121 ? 3.262 -3.502 15.978 1.00 79.75 121 PRO A N 1
ATOM 998 C CA . PRO A 1 121 ? 3.869 -3.263 14.676 1.00 79.75 121 PRO A CA 1
ATOM 999 C C . PRO A 1 121 ? 3.596 -4.450 13.749 1.00 79.75 121 PRO A C 1
ATOM 1001 O O . PRO A 1 121 ? 3.674 -5.610 14.172 1.00 79.75 121 PRO A O 1
ATOM 1004 N N . ASN A 1 122 ? 3.282 -4.186 12.484 1.00 83.25 122 ASN A N 1
ATOM 1005 C CA . ASN A 1 122 ? 3.004 -5.252 11.527 1.00 83.25 122 ASN A CA 1
ATOM 1006 C C . ASN A 1 122 ? 4.333 -5.846 11.008 1.00 83.25 122 ASN A C 1
ATOM 1008 O O . ASN A 1 122 ? 5.103 -5.145 10.349 1.00 83.25 122 ASN A O 1
ATOM 1012 N N . PRO A 1 123 ? 4.613 -7.148 11.227 1.00 84.88 123 PRO A N 1
ATOM 1013 C CA . PRO A 1 123 ? 5.909 -7.752 10.898 1.00 84.88 123 PRO A CA 1
ATOM 1014 C C . PRO A 1 123 ? 6.197 -7.844 9.390 1.00 84.88 123 PRO A C 1
ATOM 1016 O O . PRO A 1 123 ? 7.309 -8.189 8.999 1.00 84.88 123 PRO A O 1
ATOM 1019 N N . SER A 1 124 ? 5.207 -7.566 8.536 1.00 85.25 124 SER A N 1
ATOM 1020 C CA . SER A 1 124 ? 5.360 -7.559 7.075 1.00 85.25 124 SER A CA 1
ATOM 1021 C C . SER A 1 124 ? 5.720 -6.184 6.488 1.00 85.25 124 SER A C 1
ATOM 1023 O O . SER A 1 124 ? 5.940 -6.077 5.281 1.00 85.25 124 SER A O 1
ATOM 1025 N N . VAL A 1 125 ? 5.778 -5.140 7.319 1.00 88.81 125 VAL A N 1
ATOM 1026 C CA . VAL A 1 125 ? 6.020 -3.743 6.925 1.00 88.81 125 VAL A CA 1
ATOM 1027 C C . VAL A 1 125 ? 7.454 -3.353 7.285 1.00 88.81 125 VAL A C 1
ATOM 1029 O O . VAL A 1 125 ? 8.010 -3.833 8.271 1.00 88.81 125 VAL A O 1
ATOM 1032 N N . ASN A 1 126 ? 8.093 -2.492 6.488 1.00 90.69 126 ASN A N 1
ATOM 1033 C CA . ASN A 1 126 ? 9.432 -1.997 6.799 1.00 90.69 126 ASN A CA 1
ATOM 1034 C C . ASN A 1 126 ? 9.673 -0.630 6.145 1.00 90.69 126 ASN A C 1
ATOM 1036 O O . ASN A 1 126 ? 10.078 -0.534 4.981 1.00 90.69 126 ASN A O 1
ATOM 1040 N N . VAL A 1 127 ? 9.471 0.429 6.932 1.00 90.31 127 VAL A N 1
ATOM 1041 C CA . VAL A 1 127 ? 9.610 1.820 6.481 1.00 90.31 127 VAL A CA 1
ATOM 1042 C C . VAL A 1 127 ? 11.004 2.131 5.923 1.00 90.31 127 VAL A C 1
ATOM 1044 O O . VAL A 1 127 ? 11.121 2.937 5.003 1.00 90.31 127 VAL A O 1
ATOM 1047 N N . TYR A 1 128 ? 12.061 1.455 6.391 1.00 92.38 128 TYR A N 1
ATOM 1048 C CA . TYR A 1 128 ? 13.413 1.642 5.862 1.00 92.38 128 TYR A CA 1
ATOM 1049 C C . TYR A 1 128 ? 13.533 1.122 4.424 1.00 92.38 128 TYR A C 1
ATOM 1051 O O . TYR A 1 128 ? 14.140 1.789 3.590 1.00 92.38 128 TYR A O 1
ATOM 1059 N N . ILE A 1 129 ? 12.900 -0.009 4.086 1.00 92.19 129 ILE A N 1
ATOM 1060 C CA . ILE A 1 129 ? 12.863 -0.514 2.701 1.00 92.19 129 ILE A CA 1
ATOM 1061 C C . ILE A 1 129 ? 12.138 0.488 1.789 1.00 92.19 129 ILE A C 1
ATOM 1063 O O . ILE A 1 129 ? 12.620 0.790 0.693 1.00 92.19 129 ILE A O 1
ATOM 1067 N N . ALA A 1 130 ? 11.021 1.062 2.245 1.00 90.62 130 ALA A N 1
ATOM 1068 C CA . ALA A 1 130 ? 10.312 2.107 1.506 1.00 90.62 130 ALA A CA 1
ATOM 1069 C C . ALA A 1 130 ? 11.153 3.392 1.351 1.00 90.62 130 ALA A C 1
ATOM 1071 O O . ALA A 1 130 ? 11.208 3.971 0.262 1.00 90.62 130 ALA A O 1
ATOM 1072 N N . LEU A 1 131 ? 11.867 3.811 2.400 1.00 92.81 131 LEU A N 1
ATOM 1073 C CA . LEU A 1 131 ? 12.766 4.968 2.374 1.00 92.81 131 LEU A CA 1
ATOM 1074 C C . LEU A 1 131 ? 13.909 4.765 1.369 1.00 92.81 131 LEU A C 1
ATOM 1076 O O . L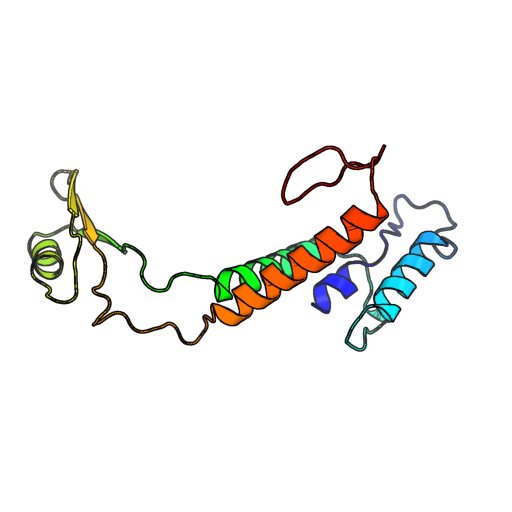EU A 1 131 ? 14.095 5.594 0.481 1.00 92.81 131 LEU A O 1
ATOM 1080 N N . PHE A 1 132 ? 14.641 3.650 1.458 1.00 93.75 132 PHE A N 1
ATOM 1081 C CA . PHE A 1 132 ? 15.769 3.369 0.568 1.00 93.75 132 PHE A CA 1
ATOM 1082 C C . PHE A 1 132 ? 15.336 3.237 -0.893 1.00 93.75 132 PHE A C 1
ATOM 1084 O O . PHE A 1 132 ? 15.985 3.796 -1.776 1.00 93.75 132 PHE A O 1
ATOM 1091 N N . THR A 1 133 ? 14.224 2.550 -1.169 1.00 90.69 133 THR A N 1
ATOM 1092 C CA . THR A 1 133 ? 13.744 2.388 -2.551 1.00 90.69 133 THR A CA 1
ATOM 1093 C C . THR A 1 133 ? 13.227 3.691 -3.154 1.00 90.69 133 THR A C 1
ATOM 1095 O O . THR A 1 133 ? 13.533 3.975 -4.312 1.00 90.69 133 THR A O 1
ATOM 1098 N N . THR A 1 134 ? 12.520 4.530 -2.389 1.00 90.62 134 THR A N 1
ATOM 1099 C CA . THR A 1 134 ? 12.080 5.850 -2.878 1.00 90.62 134 THR A CA 1
ATOM 1100 C C . THR A 1 134 ? 13.240 6.835 -3.028 1.00 90.62 134 THR A C 1
ATOM 1102 O O . THR A 1 134 ? 13.277 7.570 -4.014 1.00 90.62 134 THR A O 1
ATOM 1105 N N . ALA A 1 135 ? 14.224 6.819 -2.124 1.00 93.75 135 ALA A N 1
ATOM 1106 C CA . ALA A 1 135 ? 15.442 7.619 -2.244 1.00 93.75 135 ALA A CA 1
ATOM 1107 C C . ALA A 1 135 ? 16.272 7.212 -3.473 1.00 93.75 135 ALA A C 1
ATOM 1109 O O . ALA A 1 135 ? 16.623 8.066 -4.284 1.00 93.75 135 ALA A O 1
ATOM 1110 N N . HIS A 1 136 ? 16.519 5.914 -3.674 1.00 91.62 136 HIS A N 1
ATOM 1111 C CA . HIS A 1 136 ? 17.277 5.429 -4.829 1.00 91.62 136 HIS A CA 1
ATOM 1112 C C . HIS A 1 136 ? 16.548 5.691 -6.157 1.00 91.62 136 HIS A C 1
ATOM 1114 O O . HIS A 1 136 ? 17.175 6.094 -7.134 1.00 91.62 136 HIS A O 1
ATOM 1120 N N . ALA A 1 137 ? 15.216 5.557 -6.189 1.00 88.69 137 ALA A N 1
ATOM 1121 C CA . ALA A 1 137 ? 14.418 5.923 -7.359 1.00 88.69 137 ALA A CA 1
ATOM 1122 C C . ALA A 1 137 ? 14.502 7.426 -7.689 1.00 88.69 137 ALA A C 1
ATOM 1124 O O . ALA A 1 137 ? 14.530 7.781 -8.865 1.00 88.69 137 ALA A O 1
ATOM 1125 N N . ARG A 1 138 ? 14.582 8.309 -6.678 1.00 90.12 138 ARG A N 1
ATOM 1126 C CA . ARG A 1 138 ? 14.814 9.750 -6.886 1.00 90.12 138 ARG A CA 1
ATOM 1127 C C . ARG A 1 138 ? 16.218 10.031 -7.414 1.00 90.12 138 ARG A C 1
ATOM 1129 O O . ARG A 1 138 ? 16.335 10.778 -8.372 1.00 90.12 138 ARG A O 1
ATOM 1136 N N . LEU A 1 139 ? 17.255 9.398 -6.859 1.00 92.69 139 LEU A N 1
ATOM 1137 C CA . LEU A 1 139 ? 18.628 9.536 -7.365 1.00 92.69 139 LEU A CA 1
ATOM 1138 C C . LEU A 1 139 ? 18.726 9.121 -8.841 1.00 92.69 139 LEU A C 1
ATOM 1140 O O . LEU A 1 139 ? 19.233 9.886 -9.652 1.00 92.69 139 LEU A O 1
ATOM 1144 N N . LYS A 1 140 ? 18.144 7.973 -9.219 1.00 87.62 140 LYS A N 1
ATOM 1145 C CA . LYS A 1 140 ? 18.087 7.542 -10.627 1.00 87.62 140 LYS A CA 1
ATOM 1146 C C . LYS A 1 140 ? 17.233 8.443 -11.517 1.00 87.62 140 LYS A C 1
ATOM 1148 O O . LYS A 1 140 ? 17.532 8.568 -12.699 1.00 87.62 140 LYS A O 1
ATOM 1153 N N . LEU A 1 141 ? 16.197 9.086 -10.979 1.00 86.19 141 LEU A N 1
ATOM 1154 C CA . LEU A 1 141 ? 15.459 10.110 -11.716 1.00 86.19 141 LEU A CA 1
ATOM 1155 C C . LEU A 1 141 ? 16.328 11.352 -11.959 1.00 86.19 141 LEU A C 1
ATOM 1157 O O . LEU A 1 141 ? 16.331 11.846 -13.079 1.00 86.19 141 LEU A O 1
ATOM 1161 N N . TYR A 1 142 ? 17.083 11.823 -10.962 1.00 86.62 142 TYR A N 1
ATOM 1162 C CA . TYR A 1 142 ? 17.983 12.969 -11.119 1.00 86.62 142 TYR A CA 1
ATOM 1163 C C . TYR A 1 142 ? 19.122 12.683 -12.108 1.00 86.62 142 TYR A C 1
ATOM 1165 O O . TYR A 1 142 ? 19.297 13.469 -13.029 1.00 86.62 142 TYR A O 1
ATOM 1173 N N . GLU A 1 143 ? 19.777 11.515 -12.040 1.00 88.12 143 GLU A N 1
ATOM 1174 C CA . GLU A 1 143 ? 20.777 11.098 -13.045 1.00 88.12 143 GLU A CA 1
ATOM 1175 C C . GLU A 1 143 ? 20.232 11.171 -14.488 1.00 88.12 143 GLU A C 1
ATOM 1177 O O . GLU A 1 143 ? 20.929 11.601 -15.405 1.00 88.12 143 GLU A O 1
ATOM 1182 N N . LEU A 1 144 ? 18.975 10.765 -14.705 1.00 83.69 144 LEU A N 1
ATOM 1183 C CA . LEU A 1 144 ? 18.330 10.830 -16.021 1.00 83.69 144 LEU A CA 1
ATOM 1184 C C . LEU A 1 144 ? 17.911 12.255 -16.414 1.00 83.69 144 LEU A C 1
ATOM 1186 O O . LEU A 1 144 ? 17.933 12.584 -17.597 1.00 83.69 144 LEU A O 1
ATOM 1190 N N . LEU A 1 145 ? 17.533 13.097 -15.451 1.00 83.00 145 LEU A N 1
ATOM 1191 C CA . LEU A 1 145 ? 17.230 14.511 -15.686 1.00 83.00 145 LEU A CA 1
ATOM 1192 C C . LEU A 1 14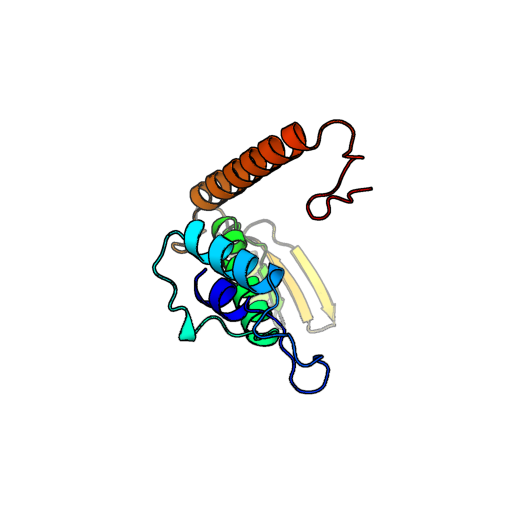5 ? 18.492 15.290 -16.083 1.00 83.00 145 LEU A C 1
ATOM 1194 O O . LEU A 1 145 ? 18.442 16.056 -17.043 1.00 83.00 145 LEU A O 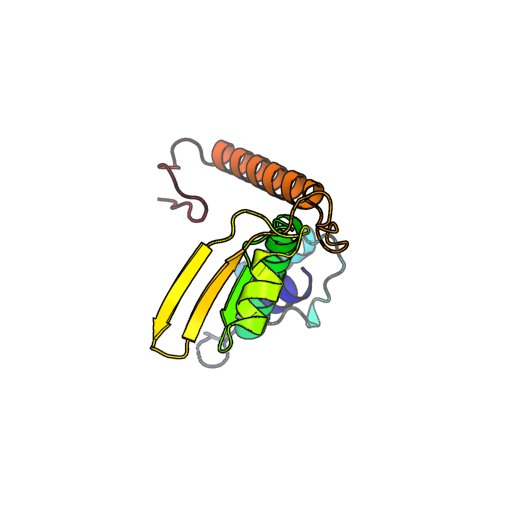1
ATOM 1198 N N . ASP A 1 146 ? 19.624 15.028 -15.428 1.00 82.50 146 ASP A N 1
ATOM 1199 C CA . ASP A 1 146 ? 20.918 15.653 -15.728 1.00 82.50 146 ASP A CA 1
ATOM 1200 C C . ASP A 1 146 ? 21.417 15.315 -17.145 1.00 82.50 146 ASP A C 1
ATOM 1202 O O . ASP A 1 146 ? 22.056 16.144 -17.791 1.00 82.50 146 ASP A O 1
ATOM 1206 N N . ILE A 1 147 ? 21.083 14.126 -17.667 1.00 82.38 147 ILE A N 1
ATOM 1207 C CA . ILE A 1 147 ? 21.353 13.729 -19.063 1.00 82.38 147 ILE A CA 1
ATOM 1208 C C . ILE A 1 147 ? 20.446 14.478 -20.055 1.00 82.38 147 ILE A C 1
ATOM 1210 O O . ILE A 1 147 ? 20.865 14.773 -21.175 1.00 82.38 147 ILE A O 1
ATOM 1214 N N . LEU A 1 148 ? 19.196 14.760 -19.680 1.00 78.81 148 LEU A N 1
ATOM 1215 C CA . LEU A 1 148 ? 18.198 15.368 -20.569 1.00 78.81 148 LEU A CA 1
ATOM 1216 C C . LEU A 1 148 ? 18.241 16.908 -20.583 1.00 78.81 148 LEU A C 1
ATOM 1218 O O . LEU A 1 148 ? 17.784 17.510 -21.559 1.00 78.81 148 LEU A O 1
ATOM 1222 N N . GLN A 1 149 ? 18.814 17.532 -19.548 1.00 73.75 149 GLN A N 1
ATOM 1223 C CA . GLN A 1 149 ? 19.058 18.977 -19.432 1.00 73.75 149 GLN A CA 1
ATOM 1224 C C . GLN A 1 149 ? 17.829 19.830 -19.827 1.00 73.75 149 GLN A C 1
ATOM 1226 O O . GLN A 1 149 ? 16.718 19.590 -19.355 1.00 73.75 149 GLN A O 1
ATOM 1231 N N . GLU A 1 150 ? 18.006 20.822 -20.707 1.00 63.47 150 GLU A N 1
ATOM 1232 C CA . GLU A 1 150 ? 16.969 21.778 -21.127 1.00 63.47 150 GLU A CA 1
ATOM 1233 C C . GLU A 1 150 ? 15.795 21.148 -21.899 1.00 63.47 150 GLU A C 1
ATOM 1235 O O . GLU A 1 150 ? 14.778 21.804 -22.112 1.00 63.47 150 GLU A O 1
ATOM 1240 N N . ARG A 1 151 ? 15.878 19.866 -22.290 1.00 62.66 151 ARG A N 1
ATOM 1241 C CA . ARG A 1 151 ? 14.766 19.156 -22.953 1.00 62.66 151 ARG A CA 1
ATOM 1242 C C . ARG A 1 151 ? 13.654 18.735 -21.988 1.00 62.66 151 ARG A C 1
ATOM 1244 O O . ARG A 1 151 ? 12.687 18.112 -22.421 1.00 62.66 151 ARG A O 1
ATOM 1251 N N . VAL A 1 152 ? 13.779 19.036 -20.692 1.00 57.28 152 VAL A N 1
ATOM 1252 C CA . VAL A 1 152 ? 12.786 18.686 -19.671 1.00 57.28 152 VAL A CA 1
ATOM 1253 C C . VAL A 1 152 ? 12.028 19.921 -19.191 1.00 57.28 152 VAL A C 1
ATOM 1255 O O . VAL A 1 152 ? 12.537 20.709 -18.399 1.00 57.28 152 VAL A O 1
ATOM 1258 N N . PHE A 1 153 ? 10.757 20.030 -19.585 1.00 54.75 153 PHE A N 1
ATOM 1259 C CA . PHE A 1 153 ? 9.810 20.960 -18.963 1.00 54.75 153 PHE A CA 1
ATOM 1260 C C . PHE A 1 153 ? 9.038 20.282 -17.810 1.00 54.75 153 PHE A C 1
ATOM 1262 O O . PHE A 1 153 ? 8.797 19.074 -17.815 1.00 54.75 153 PHE A O 1
ATOM 1269 N N . ILE A 1 154 ? 8.699 21.056 -16.777 1.00 60.22 154 ILE A N 1
ATOM 1270 C CA . ILE A 1 154 ? 8.584 20.608 -15.371 1.00 60.22 154 ILE A CA 1
ATOM 1271 C C . ILE A 1 154 ? 7.125 20.759 -14.866 1.00 60.22 154 ILE A C 1
ATOM 1273 O O . ILE A 1 154 ? 6.500 21.773 -15.151 1.00 60.22 154 ILE A O 1
ATOM 1277 N N . HIS A 1 155 ? 6.491 19.833 -14.119 1.00 45.72 155 HIS A N 1
ATOM 1278 C CA . HIS A 1 155 ? 6.934 18.559 -13.511 1.00 45.72 155 HIS A CA 1
ATOM 1279 C C . HIS A 1 155 ? 5.769 17.542 -13.354 1.00 45.72 155 HIS A C 1
ATOM 1281 O O . HIS A 1 155 ? 4.601 17.918 -13.425 1.00 45.72 155 HIS A O 1
ATOM 1287 N N . GLY A 1 156 ? 6.060 16.278 -13.005 1.00 45.47 156 GLY A N 1
ATOM 1288 C CA . GLY A 1 156 ? 5.056 15.319 -12.506 1.00 45.47 156 GLY A CA 1
ATOM 1289 C C . GLY A 1 156 ? 5.595 13.890 -12.351 1.00 45.47 156 GLY A C 1
ATOM 1290 O O . GLY A 1 156 ? 6.240 13.380 -13.260 1.00 45.47 156 GLY A O 1
ATOM 1291 N N . TYR A 1 157 ? 5.299 13.212 -11.230 1.00 50.81 157 TYR A N 1
ATOM 1292 C CA . TYR A 1 157 ? 5.901 11.932 -10.775 1.00 50.81 157 TYR A CA 1
ATOM 1293 C C . TYR A 1 157 ? 5.803 10.701 -11.716 1.00 50.81 157 TYR A C 1
ATOM 1295 O O . TYR A 1 157 ? 6.083 9.579 -11.288 1.00 50.81 157 TYR A O 1
ATOM 1303 N N . ARG A 1 158 ? 5.342 10.841 -12.965 1.00 46.56 158 ARG A N 1
ATOM 1304 C CA . ARG A 1 158 ? 5.024 9.699 -13.837 1.00 46.56 158 ARG A CA 1
ATOM 1305 C C . ARG A 1 158 ? 5.241 9.893 -15.341 1.00 46.56 158 ARG A C 1
ATOM 1307 O O . ARG A 1 158 ? 5.192 8.888 -16.048 1.00 46.56 158 ARG A O 1
ATOM 1314 N N . PHE A 1 159 ? 5.485 11.108 -15.833 1.00 42.03 159 PHE A N 1
ATOM 1315 C CA . PHE A 1 159 ? 5.678 11.352 -17.267 1.00 42.03 159 PHE A CA 1
ATOM 1316 C C . PHE A 1 159 ? 6.766 12.396 -17.524 1.00 42.03 159 PHE A C 1
ATOM 1318 O O . PHE A 1 159 ? 6.653 13.537 -17.089 1.00 42.03 159 PHE A O 1
ATOM 1325 N N . LEU A 1 160 ? 7.789 11.980 -18.271 1.00 46.25 160 LEU A N 1
ATOM 1326 C CA . LEU A 1 160 ? 8.698 12.855 -19.004 1.00 46.25 160 LEU A CA 1
ATOM 1327 C C . LEU A 1 160 ? 8.190 12.887 -20.447 1.00 46.25 160 LEU A C 1
ATOM 1329 O O . LEU A 1 160 ? 8.080 11.829 -21.071 1.00 46.25 160 LEU A O 1
ATOM 1333 N N . TYR A 1 161 ? 7.859 14.070 -20.957 1.00 42.47 161 TYR A N 1
ATOM 1334 C CA . TYR A 1 161 ? 7.639 14.274 -22.386 1.00 42.47 161 TYR A CA 1
ATOM 1335 C C . TYR A 1 161 ? 8.967 14.705 -23.007 1.00 42.47 161 TYR A C 1
ATOM 1337 O O . TYR A 1 161 ? 9.614 15.613 -22.495 1.00 42.47 161 TYR A O 1
ATOM 1345 N N . LEU A 1 162 ? 9.366 14.032 -24.084 1.00 41.62 162 LEU A N 1
ATOM 1346 C CA . LEU A 1 162 ? 10.466 14.450 -24.947 1.00 41.62 162 LEU A CA 1
ATOM 1347 C C . LEU A 1 162 ? 9.863 15.089 -26.198 1.00 41.62 162 LEU A C 1
ATOM 1349 O O . LEU A 1 162 ? 8.854 14.592 -26.708 1.00 41.62 162 LEU A O 1
ATOM 1353 N N . GLN A 1 163 ? 10.480 16.180 -26.644 1.00 36.72 163 GLN A N 1
ATOM 1354 C CA . GLN A 1 163 ? 10.152 16.904 -27.872 1.00 36.72 163 GLN A CA 1
ATOM 1355 C C . GLN A 1 163 ? 11.018 16.419 -29.043 1.00 36.72 163 GLN A C 1
ATOM 1357 O O . GLN A 1 163 ? 12.187 16.044 -28.783 1.00 36.72 163 GLN A O 1
#